Protein AF-A0A3B4AU16-F1 (afdb_monomer_lite)

Radius of gyration: 17.49 Å; chains: 1; bounding box: 33×20×57 Å

Foldseek 3Di:
DDDDDPDDDDWDQPDDDDQFDPCVVPDVVGGRDDDDDDDPPDCQNVPDPPDGDDDDPVRDTDPD

pLDDT: mean 94.21, std 4.86, range [66.0, 97.56]

Organism: NCBI:txid409849

InterPro domains:
  IPR001515 Large ribosomal subunit protein eL32 [PF01655] (16-64)
  IPR001515 Large ribosomal subunit protein eL32 [PTHR23413] (4-64)
  IPR001515 Large ribosomal subunit protein eL32 [SM01393] (16-64)
  IPR018263 Large ribosomal subunit protein eL32, conserved site [PS00580] (19-39)
  IPR036351 Large ribosomal subunit protein eL32 superfamily [SSF52042] (3-64)

Sequence (64 aa):
MAIRPVYRPTIVKKRTKRFIRHQSDRYDKLKRNWRKPRGIDNRVRRRFKGQYLMPNIGYGSNKK

Secondary structure (DSSP, 8-state):
-----S-------S--S--BPTTTTT-TTS-SB------TT-TTTTT-TTSPPPP-GGGPPP--

Structure (mmCIF, N/CA/C/O backbone):
data_AF-A0A3B4AU16-F1
#
_entry.id   AF-A0A3B4AU16-F1
#
loop_
_atom_site.group_PDB
_atom_site.id
_atom_site.type_symbol
_atom_site.label_atom_id
_atom_site.label_alt_id
_atom_site.label_comp_id
_atom_site.label_asym_id
_atom_site.label_entity_id
_atom_site.label_seq_id
_atom_site.pdbx_PDB_ins_code
_atom_site.Cartn_x
_atom_site.Cartn_y
_atom_site.Cartn_z
_atom_site.occupancy
_atom_site.B_iso_or_equiv
_atom_site.auth_seq_id
_atom_site.auth_comp_id
_atom_site.auth_asym_id
_atom_site.auth_atom_id
_atom_site.pdbx_PDB_model_num
ATOM 1 N N . MET A 1 1 ? -9.137 -11.857 40.977 1.00 66.00 1 MET A N 1
ATOM 2 C CA . MET A 1 1 ? -9.964 -11.038 40.058 1.00 66.00 1 MET A CA 1
ATOM 3 C C . MET A 1 1 ? -9.115 -10.645 38.855 1.00 66.00 1 MET A C 1
ATOM 5 O O . MET A 1 1 ? -7.998 -10.196 39.062 1.00 66.00 1 MET A O 1
ATOM 9 N N . ALA A 1 2 ? -9.585 -10.847 37.620 1.00 81.38 2 ALA A N 1
ATOM 10 C CA . ALA A 1 2 ? -8.845 -10.439 36.421 1.00 81.38 2 ALA A CA 1
ATOM 11 C C . ALA A 1 2 ? -9.159 -8.975 36.080 1.00 81.38 2 ALA A C 1
ATOM 13 O O . ALA A 1 2 ? -10.330 -8.612 35.966 1.00 81.38 2 ALA A O 1
ATOM 14 N N . ILE A 1 3 ? -8.130 -8.146 35.895 1.00 87.19 3 ILE A N 1
ATOM 15 C CA . ILE A 1 3 ? -8.303 -6.757 35.454 1.00 87.19 3 ILE A CA 1
ATOM 16 C C . ILE A 1 3 ? -8.840 -6.784 34.017 1.00 87.19 3 ILE A C 1
ATOM 18 O O . ILE A 1 3 ? -8.204 -7.329 33.112 1.00 87.19 3 ILE A O 1
ATOM 22 N N . ARG A 1 4 ? -10.037 -6.229 33.801 1.00 86.44 4 ARG A N 1
ATOM 23 C CA . ARG A 1 4 ? -10.681 -6.150 32.482 1.00 86.44 4 ARG A CA 1
ATOM 24 C C . ARG A 1 4 ? -10.713 -4.691 32.018 1.00 86.44 4 ARG A C 1
ATOM 26 O O . ARG A 1 4 ? -11.066 -3.827 32.814 1.00 86.44 4 ARG A O 1
ATOM 33 N N . PRO A 1 5 ? -10.398 -4.406 30.742 1.00 91.00 5 PRO A N 1
ATOM 34 C CA . PRO A 1 5 ? -10.529 -3.057 30.209 1.00 91.00 5 PRO A CA 1
ATOM 35 C C . PRO A 1 5 ? -12.005 -2.649 30.140 1.00 91.00 5 PRO A C 1
ATOM 37 O O . PRO A 1 5 ? -12.849 -3.458 29.743 1.00 91.00 5 PRO A O 1
ATOM 40 N N . VAL A 1 6 ? -12.279 -1.389 30.493 1.00 89.88 6 VAL A N 1
ATOM 41 C CA . VAL A 1 6 ? -13.622 -0.776 30.500 1.00 89.88 6 VAL A CA 1
ATOM 42 C C . VAL A 1 6 ? -14.172 -0.604 29.080 1.00 89.88 6 VAL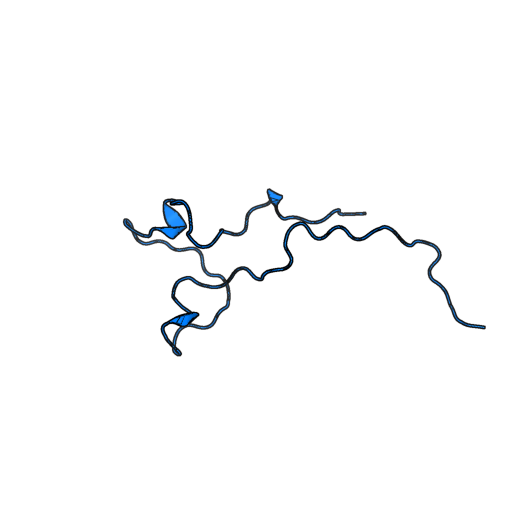 A C 1
ATOM 44 O O . VAL A 1 6 ? -15.364 -0.777 28.849 1.00 89.88 6 VAL A O 1
ATOM 47 N N . TYR A 1 7 ? -13.301 -0.313 28.109 1.00 90.44 7 TYR A N 1
ATOM 48 C CA . TYR A 1 7 ? -13.675 -0.062 26.718 1.00 90.44 7 TYR A CA 1
ATOM 49 C C . TYR A 1 7 ? -13.196 -1.184 25.789 1.00 90.44 7 TYR A C 1
ATOM 51 O O . TYR A 1 7 ? -12.032 -1.587 25.833 1.00 90.44 7 TYR A O 1
ATOM 59 N N . ARG A 1 8 ? -14.098 -1.701 24.945 1.00 88.50 8 ARG A N 1
ATOM 60 C CA . ARG A 1 8 ? -13.831 -2.785 23.981 1.00 88.50 8 ARG A CA 1
ATOM 61 C C . ARG A 1 8 ? -14.498 -2.495 22.632 1.00 88.50 8 ARG A C 1
ATOM 63 O O . ARG A 1 8 ? -15.528 -3.093 22.322 1.00 88.50 8 ARG A O 1
ATOM 70 N N . PRO A 1 9 ? -13.952 -1.574 21.824 1.00 90.50 9 PRO A N 1
ATOM 71 C CA . PRO A 1 9 ? -14.485 -1.324 20.497 1.00 90.50 9 PRO A CA 1
ATOM 72 C C . PRO A 1 9 ? -14.205 -2.510 19.575 1.00 90.50 9 PRO A C 1
ATOM 74 O O . PRO A 1 9 ? -13.165 -3.167 19.664 1.00 90.50 9 PRO A O 1
ATOM 77 N N . THR A 1 10 ? -15.102 -2.750 18.624 1.00 91.56 10 THR A N 1
ATOM 78 C CA . THR A 1 10 ? -14.833 -3.675 17.521 1.00 91.56 10 THR A CA 1
ATOM 79 C C . THR A 1 10 ? -13.742 -3.090 16.624 1.00 91.56 10 THR A C 1
ATOM 81 O O . THR A 1 10 ? -13.951 -2.086 15.940 1.00 91.56 10 THR A O 1
ATOM 84 N N . ILE A 1 11 ? -12.561 -3.711 16.614 1.00 92.31 11 ILE A N 1
ATOM 85 C CA . ILE A 1 11 ? -11.421 -3.234 15.827 1.00 92.31 11 ILE A CA 1
ATOM 86 C C . ILE A 1 11 ? -11.588 -3.666 14.367 1.00 92.31 11 ILE A C 1
ATOM 88 O O . ILE A 1 11 ? -11.244 -4.784 13.986 1.00 92.31 11 ILE A O 1
ATOM 92 N N . VAL A 1 12 ? -12.054 -2.750 13.520 1.00 93.94 12 VAL A N 1
ATOM 93 C CA . VAL A 1 12 ? -12.136 -2.981 12.072 1.00 93.94 12 VAL A CA 1
ATOM 94 C C . VAL A 1 12 ? -10.774 -2.723 11.421 1.00 93.94 12 VAL A C 1
ATOM 96 O O . VAL A 1 12 ? -10.255 -1.604 11.440 1.00 93.94 12 VAL A O 1
ATOM 99 N N . LYS A 1 13 ? -10.182 -3.751 10.800 1.00 94.50 13 LYS A N 1
ATOM 100 C CA . LYS A 1 13 ? -8.950 -3.622 10.005 1.00 94.50 13 LYS A CA 1
ATOM 101 C C . LYS A 1 13 ? -9.291 -3.488 8.522 1.00 94.50 13 LYS A C 1
ATOM 103 O O . LYS A 1 13 ? -9.632 -4.468 7.873 1.00 94.50 13 LYS A O 1
ATOM 108 N N . LYS A 1 14 ? -9.114 -2.287 7.960 1.00 95.06 14 LYS A N 1
ATOM 109 C CA . LYS A 1 14 ? -9.353 -2.013 6.525 1.00 95.06 14 LYS A CA 1
ATOM 110 C C . LYS A 1 14 ? -8.494 -2.865 5.588 1.00 95.06 14 LYS A C 1
ATOM 112 O O . LYS A 1 14 ? -8.875 -3.143 4.457 1.00 95.06 14 LYS A O 1
ATOM 117 N N . ARG A 1 15 ? -7.302 -3.251 6.042 1.00 95.50 15 ARG A N 1
ATOM 118 C CA . ARG A 1 15 ? -6.409 -4.157 5.325 1.00 95.50 15 ARG A CA 1
ATOM 119 C C . ARG A 1 15 ? -5.560 -4.927 6.323 1.00 95.50 15 ARG A C 1
ATOM 121 O O . ARG A 1 15 ? -4.913 -4.331 7.177 1.00 95.50 15 ARG A O 1
ATOM 128 N N . THR A 1 16 ? -5.529 -6.244 6.172 1.00 95.56 16 THR A N 1
ATOM 129 C CA . THR A 1 16 ? -4.695 -7.143 6.984 1.00 95.56 16 THR A CA 1
ATOM 130 C C . THR A 1 16 ? -3.366 -7.464 6.299 1.00 95.56 16 THR A C 1
ATOM 132 O O . THR A 1 16 ? -2.332 -7.583 6.951 1.00 95.56 16 THR A O 1
ATOM 135 N N . LYS A 1 17 ? -3.359 -7.547 4.961 1.00 95.25 17 LYS A N 1
ATOM 136 C CA . LYS A 1 17 ? -2.150 -7.812 4.168 1.00 95.25 17 LYS A CA 1
ATOM 137 C C . LYS A 1 17 ? -1.177 -6.630 4.215 1.00 95.25 17 LYS A C 1
ATOM 139 O O . LYS A 1 17 ? -1.556 -5.493 3.925 1.00 95.25 17 LYS A O 1
ATOM 144 N N . ARG A 1 18 ? 0.104 -6.910 4.470 1.00 95.81 18 ARG A N 1
ATOM 145 C CA . ARG A 1 18 ? 1.178 -5.903 4.432 1.00 95.81 18 ARG A CA 1
ATOM 146 C C . ARG A 1 18 ? 1.318 -5.287 3.035 1.00 95.81 18 ARG A C 1
ATOM 148 O O . ARG A 1 18 ? 1.049 -5.932 2.019 1.00 95.81 18 ARG A O 1
ATOM 155 N N . PHE A 1 19 ? 1.762 -4.035 2.986 1.00 97.00 19 PHE A N 1
ATOM 156 C CA . PHE A 1 19 ? 2.207 -3.403 1.747 1.00 97.00 19 PHE A CA 1
ATOM 157 C C . PHE A 1 19 ? 3.648 -3.829 1.478 1.00 97.00 19 PHE A C 1
ATOM 159 O O . PHE A 1 19 ? 4.562 -3.385 2.172 1.00 97.00 19 PHE A O 1
ATOM 166 N N . ILE A 1 20 ? 3.839 -4.720 0.507 1.00 96.94 20 ILE A N 1
ATOM 167 C CA . ILE A 1 20 ? 5.160 -5.249 0.161 1.00 96.94 20 ILE A CA 1
ATOM 168 C C . ILE A 1 20 ? 5.773 -4.508 -1.025 1.00 96.94 20 ILE A C 1
ATOM 170 O O . ILE A 1 20 ? 5.060 -3.989 -1.885 1.00 96.94 20 ILE A O 1
ATOM 174 N N . ARG A 1 21 ? 7.107 -4.450 -1.078 1.00 96.81 21 ARG A N 1
ATOM 175 C CA . ARG A 1 21 ? 7.831 -3.884 -2.223 1.00 96.81 21 ARG A CA 1
ATOM 176 C C . ARG A 1 21 ? 7.578 -4.716 -3.484 1.00 96.81 21 ARG A C 1
ATOM 178 O O . ARG A 1 21 ? 7.672 -5.939 -3.449 1.00 96.81 21 ARG A O 1
ATOM 185 N N . HIS A 1 22 ? 7.315 -4.046 -4.603 1.00 96.50 22 HIS A N 1
ATOM 186 C CA . HIS A 1 22 ? 7.217 -4.682 -5.921 1.00 96.50 22 HIS A CA 1
ATOM 187 C C . HIS A 1 22 ? 8.476 -5.518 -6.225 1.00 96.50 22 HIS A C 1
ATOM 189 O O . HIS A 1 22 ? 9.583 -5.011 -6.029 1.00 96.50 22 HIS A O 1
ATOM 195 N N . GLN A 1 23 ? 8.298 -6.758 -6.704 1.00 95.62 23 GLN A N 1
ATOM 196 C CA . GLN A 1 23 ? 9.355 -7.736 -7.037 1.00 95.62 23 GLN A CA 1
ATOM 197 C C . GLN A 1 23 ? 10.203 -8.251 -5.855 1.00 95.62 23 GLN A C 1
ATOM 199 O O . GLN A 1 23 ? 11.223 -8.901 -6.079 1.00 95.62 23 GLN A O 1
ATOM 204 N N . SER A 1 24 ? 9.802 -7.997 -4.602 1.00 95.56 24 SER A N 1
ATOM 205 C CA . SER A 1 24 ? 10.467 -8.592 -3.420 1.00 95.56 24 SER A CA 1
ATOM 206 C C . SER A 1 24 ? 10.197 -10.087 -3.233 1.00 95.56 24 SER A C 1
ATOM 208 O O . SER A 1 24 ? 10.843 -10.745 -2.429 1.00 95.56 24 SER A O 1
ATOM 210 N N . ASP A 1 25 ? 9.226 -10.621 -3.957 1.00 93.62 25 ASP A N 1
ATOM 211 C CA . ASP A 1 25 ? 8.920 -12.042 -4.085 1.00 93.62 25 ASP A CA 1
ATOM 212 C C . ASP A 1 25 ? 9.814 -12.750 -5.114 1.00 93.62 25 ASP A C 1
ATOM 214 O O . ASP A 1 25 ? 10.040 -13.948 -5.001 1.00 93.62 25 ASP A O 1
ATOM 218 N N . ARG A 1 26 ? 10.341 -12.012 -6.099 1.00 96.50 26 ARG A N 1
ATOM 219 C CA . ARG A 1 26 ? 11.170 -12.559 -7.183 1.00 96.50 26 ARG A CA 1
ATOM 220 C C . ARG A 1 26 ? 12.664 -12.583 -6.862 1.00 96.50 26 ARG A C 1
ATOM 222 O O . ARG A 1 26 ? 13.376 -13.439 -7.370 1.00 96.50 26 ARG A O 1
ATOM 229 N N . TYR A 1 27 ? 13.151 -11.615 -6.089 1.00 96.38 27 TYR A N 1
ATOM 230 C CA . TYR A 1 27 ? 14.582 -11.435 -5.846 1.00 96.38 27 TYR A CA 1
ATOM 231 C C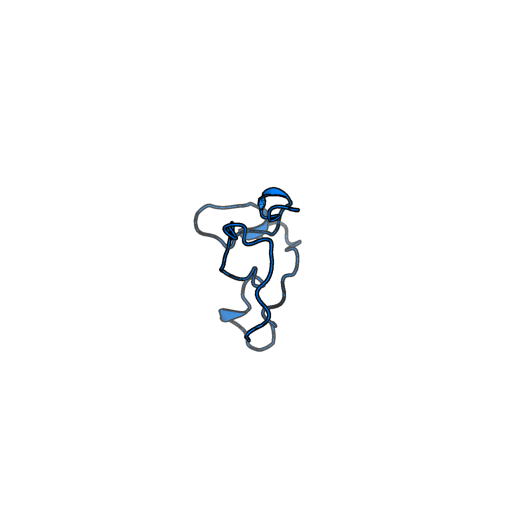 . TYR A 1 27 ? 14.886 -11.343 -4.352 1.00 96.38 27 TYR A C 1
ATOM 233 O O . TYR A 1 27 ? 14.340 -10.478 -3.669 1.00 96.38 27 TYR A O 1
ATOM 241 N N . ASP A 1 28 ? 15.850 -12.132 -3.880 1.00 94.94 28 ASP A N 1
ATOM 242 C CA . ASP A 1 28 ? 16.245 -12.161 -2.465 1.00 94.94 28 ASP A CA 1
ATOM 243 C C . ASP A 1 28 ? 16.890 -10.842 -1.984 1.00 94.94 28 ASP A C 1
ATOM 245 O O . ASP A 1 28 ? 16.610 -10.334 -0.899 1.00 94.94 28 ASP A O 1
ATOM 249 N N . LYS A 1 29 ? 17.638 -10.164 -2.868 1.00 96.00 29 LYS A N 1
ATOM 250 C CA . LYS A 1 29 ? 18.228 -8.835 -2.597 1.00 96.00 29 LYS A CA 1
ATOM 251 C C . LYS A 1 29 ? 17.200 -7.744 -2.258 1.00 96.00 29 LYS A C 1
ATOM 253 O O . LYS A 1 29 ? 17.554 -6.677 -1.749 1.00 96.00 29 LYS A O 1
ATOM 258 N N . LEU A 1 30 ? 15.923 -7.954 -2.584 1.00 94.88 30 LEU A N 1
ATOM 259 C CA . LEU A 1 30 ? 14.850 -6.984 -2.391 1.00 94.88 30 LEU A CA 1
ATOM 260 C C . LEU A 1 30 ? 14.046 -7.318 -1.130 1.00 94.88 30 LEU A C 1
ATOM 262 O O . LEU A 1 30 ? 13.092 -8.085 -1.163 1.00 94.88 30 LEU A O 1
ATOM 266 N N . LYS A 1 31 ? 14.351 -6.634 -0.020 1.00 95.81 31 LYS A N 1
ATOM 267 C CA . LYS A 1 31 ? 13.534 -6.732 1.203 1.00 95.81 31 LYS A CA 1
ATOM 268 C C . LYS A 1 31 ? 12.073 -6.335 0.938 1.00 95.81 31 LYS A C 1
ATOM 270 O O . LYS A 1 31 ? 11.792 -5.393 0.191 1.00 95.81 31 LYS A O 1
ATOM 275 N N . ARG A 1 32 ? 11.145 -6.988 1.646 1.00 96.38 32 ARG A N 1
ATOM 276 C CA . ARG A 1 32 ? 9.685 -6.792 1.519 1.00 96.38 32 ARG A CA 1
ATOM 277 C C . ARG A 1 32 ? 9.173 -5.427 2.005 1.00 96.38 32 ARG A C 1
ATOM 279 O O . ARG A 1 32 ? 8.008 -5.116 1.787 1.00 96.38 32 ARG A O 1
ATOM 286 N N . ASN A 1 33 ? 10.010 -4.598 2.631 1.00 96.62 33 ASN A N 1
ATOM 287 C CA . ASN A 1 33 ? 9.629 -3.280 3.154 1.0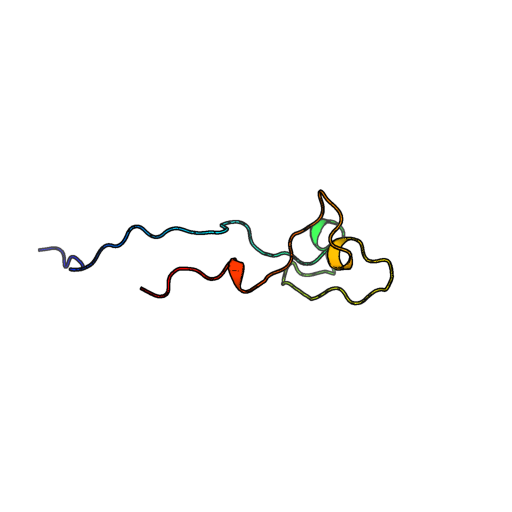0 96.62 33 ASN A CA 1
ATOM 288 C C . ASN A 1 33 ? 9.169 -2.333 2.037 1.00 96.62 33 ASN A C 1
ATOM 290 O O . ASN A 1 33 ? 9.894 -2.133 1.061 1.00 96.62 33 ASN A O 1
ATOM 294 N N . TRP A 1 34 ? 7.995 -1.714 2.200 1.00 97.12 34 TRP A N 1
ATOM 295 C CA . TRP A 1 34 ? 7.400 -0.837 1.191 1.00 97.12 34 TRP A CA 1
ATOM 296 C C . TRP A 1 34 ? 8.355 0.269 0.714 1.00 97.12 34 TRP A C 1
ATOM 298 O O . TRP A 1 34 ? 8.987 0.964 1.510 1.00 97.12 34 TRP A O 1
ATOM 308 N N . ARG A 1 35 ? 8.410 0.474 -0.607 1.00 96.75 35 ARG A N 1
ATOM 309 C CA . ARG A 1 35 ? 9.087 1.601 -1.262 1.00 96.75 35 ARG A CA 1
ATOM 310 C C . ARG A 1 35 ? 8.220 2.095 -2.414 1.00 96.75 35 ARG A C 1
ATOM 312 O O . ARG A 1 35 ? 7.694 1.284 -3.173 1.00 96.75 35 ARG A O 1
ATOM 319 N N . LYS A 1 36 ? 8.095 3.416 -2.567 1.00 96.31 36 LYS A N 1
ATOM 320 C CA . LYS A 1 36 ? 7.314 4.032 -3.651 1.00 96.31 36 LYS A CA 1
ATOM 321 C C . LYS A 1 36 ? 8.028 3.820 -5.001 1.00 96.31 36 LYS A C 1
ATOM 323 O O . LYS A 1 36 ? 9.153 4.303 -5.142 1.00 96.31 36 LYS A O 1
ATOM 328 N N . PRO A 1 37 ? 7.418 3.135 -5.989 1.00 97.19 37 PRO A N 1
ATOM 329 C CA . PRO A 1 37 ? 8.020 2.967 -7.312 1.00 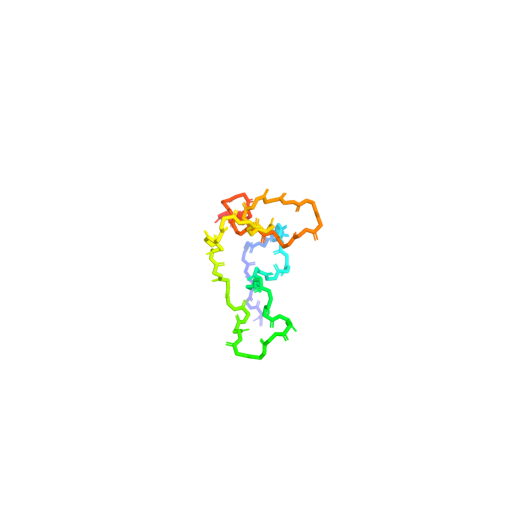97.19 37 PRO A CA 1
ATOM 330 C C . PRO A 1 37 ? 8.131 4.306 -8.052 1.00 97.19 37 PRO A C 1
ATOM 332 O O . PRO A 1 37 ? 7.191 5.102 -8.027 1.00 97.19 37 PRO A O 1
ATOM 335 N N . ARG A 1 38 ? 9.266 4.544 -8.722 1.00 97.38 38 ARG A N 1
ATOM 336 C CA . ARG A 1 38 ? 9.550 5.802 -9.440 1.00 97.38 38 ARG A CA 1
ATOM 337 C C . ARG A 1 38 ? 9.691 5.662 -10.962 1.00 97.38 38 ARG A C 1
ATOM 339 O O . ARG A 1 38 ? 9.580 6.675 -11.631 1.00 97.38 38 ARG A O 1
ATOM 346 N N . GLY A 1 39 ? 9.881 4.459 -11.513 1.00 97.19 39 GLY A N 1
ATOM 347 C CA . GLY A 1 39 ? 10.135 4.251 -12.954 1.00 97.19 39 GLY A CA 1
ATOM 348 C C . GLY A 1 39 ? 8.944 4.574 -13.866 1.00 97.19 39 GLY A C 1
ATOM 349 O O . GLY A 1 39 ? 7.801 4.356 -13.457 1.00 97.19 39 GLY A O 1
ATOM 350 N N . ILE A 1 40 ? 9.219 5.075 -15.080 1.00 97.00 40 ILE A N 1
ATOM 351 C CA . ILE A 1 40 ? 8.215 5.625 -16.012 1.00 97.00 40 ILE A CA 1
ATOM 352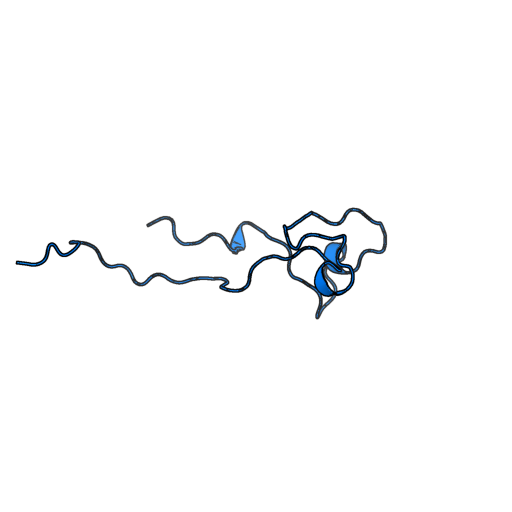 C C . ILE A 1 40 ? 7.119 4.617 -16.401 1.00 97.00 40 ILE A C 1
ATOM 354 O O . ILE A 1 40 ? 5.926 4.904 -16.257 1.00 97.00 40 ILE A O 1
ATOM 358 N N . ASP A 1 41 ? 7.520 3.387 -16.705 1.00 97.06 41 ASP A N 1
ATOM 359 C CA . ASP A 1 41 ? 6.614 2.320 -17.146 1.00 97.06 41 ASP A CA 1
ATOM 360 C C . ASP A 1 41 ? 6.164 1.389 -16.018 1.00 97.06 41 ASP A C 1
ATOM 362 O O . ASP A 1 41 ? 5.560 0.339 -16.243 1.00 97.06 41 ASP A O 1
ATOM 366 N N . ASN A 1 42 ? 6.441 1.746 -14.761 1.00 97.44 42 ASN A N 1
ATOM 367 C CA . ASN A 1 42 ? 6.140 0.858 -13.650 1.00 97.44 42 ASN A CA 1
ATOM 368 C C . ASN A 1 42 ? 4.623 0.653 -13.476 1.00 97.44 42 ASN A C 1
ATOM 370 O O . ASN A 1 42 ? 3.866 1.594 -13.216 1.00 97.44 42 ASN A O 1
ATOM 374 N N . ARG A 1 43 ? 4.195 -0.614 -13.531 1.00 96.88 43 ARG A N 1
ATOM 375 C CA . ARG A 1 43 ? 2.775 -0.983 -13.497 1.00 96.88 43 ARG A CA 1
ATOM 376 C C . ARG A 1 43 ? 2.069 -0.654 -12.178 1.00 96.88 43 ARG A C 1
ATOM 378 O O . ARG A 1 43 ? 0.910 -0.247 -12.204 1.00 96.88 43 ARG A O 1
ATOM 385 N N . VAL A 1 44 ? 2.759 -0.797 -11.040 1.00 97.19 44 VAL A N 1
ATOM 386 C CA . VAL A 1 44 ? 2.232 -0.412 -9.714 1.00 97.19 44 VAL A CA 1
ATOM 387 C C . VAL A 1 44 ? 2.025 1.100 -9.658 1.00 97.19 44 VAL A C 1
ATOM 389 O O . VAL A 1 44 ? 0.971 1.561 -9.226 1.00 97.19 44 VAL A O 1
ATOM 392 N N . ARG A 1 45 ? 3.002 1.882 -10.140 1.00 97.56 45 ARG A N 1
ATOM 393 C CA . ARG A 1 45 ? 2.930 3.353 -10.162 1.00 97.56 45 ARG A CA 1
ATOM 394 C C . ARG A 1 45 ? 1.763 3.857 -11.015 1.00 97.56 45 ARG A C 1
ATOM 396 O O . ARG A 1 45 ? 1.070 4.779 -10.600 1.00 97.56 45 ARG A O 1
ATOM 403 N N . ARG A 1 46 ? 1.536 3.226 -12.172 1.00 97.25 46 ARG A N 1
ATOM 404 C CA . ARG A 1 46 ? 0.423 3.517 -13.095 1.00 97.25 46 ARG A CA 1
ATOM 405 C C . ARG A 1 46 ? -0.927 2.930 -12.647 1.00 97.25 46 ARG A C 1
ATOM 407 O O . ARG A 1 46 ? -1.925 3.174 -13.309 1.00 97.25 46 ARG A O 1
ATOM 414 N N . ARG A 1 47 ? -0.970 2.198 -11.523 1.00 95.81 47 ARG A N 1
ATOM 415 C CA . ARG A 1 47 ? -2.184 1.621 -10.910 1.00 95.81 47 ARG A CA 1
ATOM 416 C C . ARG A 1 47 ? -2.980 0.678 -11.824 1.00 95.81 47 ARG A C 1
ATOM 418 O O . ARG A 1 47 ? -4.207 0.669 -11.783 1.00 95.81 47 ARG A O 1
ATOM 425 N N . PHE A 1 48 ? -2.302 -0.146 -12.623 1.00 97.06 48 PHE A N 1
ATOM 426 C CA . PHE A 1 48 ? -3.001 -1.162 -13.417 1.00 97.06 48 PHE A CA 1
ATOM 427 C C . PHE A 1 48 ? -3.753 -2.170 -12.530 1.00 97.06 48 PHE A C 1
ATOM 429 O O . PHE A 1 48 ? -3.287 -2.539 -11.448 1.00 97.06 48 PHE A O 1
ATOM 436 N N . LYS A 1 49 ? -4.899 -2.659 -13.024 1.00 96.62 49 LYS A N 1
ATOM 437 C CA . LYS A 1 49 ? -5.709 -3.700 -12.370 1.00 96.62 49 LYS A CA 1
ATOM 438 C C . LYS A 1 49 ? -4.878 -4.970 -12.127 1.00 96.62 49 LYS A C 1
ATOM 440 O O . LYS A 1 49 ? -4.047 -5.345 -12.950 1.00 96.62 49 LYS A O 1
ATOM 445 N N . GLY A 1 50 ? -5.111 -5.622 -10.986 1.00 95.81 50 GLY A N 1
ATOM 446 C CA . GLY A 1 50 ? -4.442 -6.874 -10.602 1.00 95.81 50 GLY A CA 1
ATOM 447 C C . GLY A 1 50 ? -3.025 -6.710 -10.044 1.00 95.81 50 GLY A C 1
ATOM 448 O O . GLY A 1 50 ? -2.372 -7.704 -9.750 1.00 95.81 50 GLY A O 1
ATOM 449 N N . GLN A 1 51 ? -2.542 -5.476 -9.885 1.00 95.94 51 GLN A N 1
ATOM 450 C CA . GLN A 1 51 ? -1.200 -5.198 -9.383 1.00 95.94 51 GLN A CA 1
ATOM 451 C C . GLN A 1 51 ? -1.202 -4.820 -7.888 1.00 95.94 51 GLN A C 1
ATOM 453 O O . GLN A 1 51 ? -2.253 -4.522 -7.317 1.00 95.94 51 GLN A O 1
ATOM 458 N N . TYR A 1 52 ? -0.032 -4.837 -7.231 1.00 94.75 52 TYR A N 1
ATOM 459 C CA . TYR A 1 52 ? 0.073 -4.482 -5.807 1.00 94.75 52 TYR A CA 1
ATOM 460 C C . TYR A 1 52 ? -0.526 -3.101 -5.505 1.00 94.75 52 TYR A C 1
ATOM 462 O O . TYR A 1 52 ? -0.256 -2.119 -6.197 1.00 94.75 52 TYR A O 1
ATOM 470 N N . LEU A 1 53 ? -1.294 -3.016 -4.417 1.00 95.25 53 LEU A N 1
ATOM 471 C CA . LEU A 1 53 ? -1.851 -1.753 -3.938 1.00 95.25 53 LEU A CA 1
ATOM 472 C C . LEU A 1 53 ? -0.770 -0.915 -3.249 1.00 95.25 53 LEU A C 1
ATOM 474 O O . LEU A 1 53 ? 0.096 -1.447 -2.556 1.00 95.25 53 LEU A O 1
ATOM 478 N N . MET A 1 54 ? -0.857 0.405 -3.409 1.00 96.31 54 MET A N 1
ATOM 479 C CA . MET A 1 54 ? 0.010 1.362 -2.723 1.00 96.31 54 MET A CA 1
ATOM 480 C C . MET A 1 54 ? -0.626 1.814 -1.398 1.00 96.31 54 MET A C 1
ATOM 482 O O . MET A 1 54 ? -1.849 1.979 -1.350 1.00 96.31 54 MET A O 1
ATOM 486 N N . PRO A 1 55 ? 0.170 2.081 -0.347 1.00 97.12 55 PRO A N 1
ATOM 487 C CA . PRO A 1 55 ? -0.312 2.760 0.846 1.00 97.12 55 PRO A CA 1
ATOM 488 C C . PRO A 1 55 ? -0.894 4.128 0.494 1.00 97.12 55 PRO A C 1
ATOM 490 O O . PRO A 1 55 ? -0.321 4.881 -0.297 1.00 97.12 55 PRO A O 1
ATOM 493 N N . ASN A 1 56 ? -2.027 4.442 1.107 1.00 96.06 56 ASN A N 1
ATOM 494 C CA . ASN A 1 56 ? -2.690 5.734 1.024 1.00 96.06 56 ASN A CA 1
ATOM 495 C C . ASN A 1 56 ? -3.438 6.007 2.340 1.00 96.06 56 ASN A C 1
ATOM 497 O O . ASN A 1 56 ? -3.615 5.101 3.157 1.00 96.06 56 ASN A O 1
ATOM 501 N N . ILE A 1 57 ? -3.885 7.251 2.527 1.00 96.25 57 ILE A N 1
ATOM 502 C CA . ILE A 1 57 ? -4.602 7.684 3.735 1.00 96.25 57 ILE A CA 1
ATOM 503 C C . ILE A 1 57 ? -5.936 6.948 3.946 1.00 96.25 57 ILE A C 1
ATOM 505 O O . ILE A 1 57 ? -6.354 6.744 5.082 1.00 96.25 57 ILE A O 1
ATOM 509 N N . GLY A 1 58 ? -6.566 6.458 2.874 1.00 96.19 58 GLY A N 1
ATOM 510 C CA . GLY A 1 58 ? -7.820 5.704 2.937 1.00 96.19 58 GLY A CA 1
ATOM 511 C C . GLY A 1 58 ? -7.716 4.409 3.747 1.00 96.19 58 GLY A C 1
ATOM 512 O O . GLY A 1 58 ? -8.693 4.004 4.382 1.00 96.19 58 GLY A O 1
ATOM 513 N N . TYR A 1 59 ? -6.525 3.805 3.815 1.00 96.38 59 TYR A N 1
ATOM 514 C CA . TYR A 1 59 ? -6.260 2.618 4.636 1.00 96.38 59 TYR A CA 1
ATOM 515 C C . TYR A 1 59 ? -6.047 2.912 6.131 1.00 96.38 59 TYR A C 1
ATOM 517 O O . TYR A 1 59 ? -5.919 1.965 6.909 1.00 96.38 59 TYR A O 1
ATOM 525 N N . GLY A 1 60 ? -6.025 4.181 6.558 1.00 95.19 60 GLY A N 1
ATOM 526 C CA . GLY A 1 60 ? -5.916 4.548 7.973 1.00 95.19 60 GLY A CA 1
ATOM 527 C C . GLY A 1 60 ? -7.059 3.953 8.805 1.00 95.19 60 GLY A C 1
ATOM 528 O O . GLY A 1 60 ? -8.220 4.024 8.400 1.00 95.19 60 GLY A O 1
ATOM 529 N N . SER A 1 61 ? -6.734 3.332 9.942 1.00 94.00 61 SER A N 1
ATOM 530 C CA . SER A 1 61 ? -7.732 2.762 10.865 1.00 94.00 61 SER A CA 1
ATOM 531 C C . SER A 1 61 ? -8.445 3.858 11.666 1.00 94.00 61 SER A C 1
ATOM 533 O O . SER A 1 61 ? -8.005 5.008 11.665 1.00 94.00 61 SER A O 1
ATOM 535 N N . ASN A 1 62 ? -9.553 3.502 12.325 1.00 92.94 62 ASN A N 1
ATOM 536 C CA . ASN A 1 62 ? -10.247 4.419 13.229 1.00 92.94 62 ASN A CA 1
ATOM 537 C C . ASN A 1 62 ? -9.285 4.926 14.319 1.00 92.94 62 ASN A C 1
ATOM 539 O O . ASN A 1 62 ? -8.448 4.162 14.797 1.00 92.94 62 ASN A O 1
ATOM 543 N N . LYS A 1 63 ? -9.387 6.215 14.660 1.00 90.62 63 LYS A N 1
ATOM 544 C CA . LYS A 1 63 ? -8.563 6.853 15.699 1.00 90.62 63 LYS A CA 1
ATOM 545 C C . LYS A 1 63 ? -9.077 6.582 17.117 1.00 90.62 63 LYS A C 1
ATOM 547 O O . LYS A 1 63 ? -8.300 6.713 18.052 1.00 90.62 63 LYS A O 1
ATOM 552 N N . LYS A 1 64 ? -10.371 6.281 17.248 1.00 84.50 64 LYS A N 1
ATOM 553 C CA . LYS A 1 64 ? -11.020 5.869 18.499 1.00 84.50 64 LYS A CA 1
ATOM 554 C C . LYS A 1 64 ? -10.784 4.383 18.736 1.00 84.50 64 LYS A C 1
ATOM 556 O O . LYS A 1 64 ? -10.568 4.015 19.906 1.00 84.50 6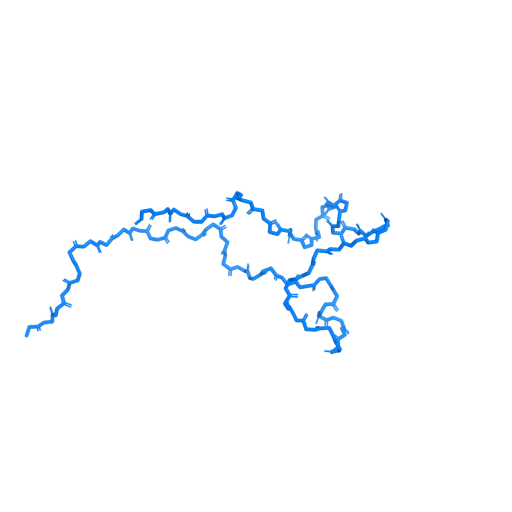4 LYS A O 1
#